Protein AF-A0A9E4RBQ9-F1 (afdb_monomer_lite)

Structure (mmCIF, N/CA/C/O backbone):
data_AF-A0A9E4RBQ9-F1
#
_entry.id   AF-A0A9E4RBQ9-F1
#
loop_
_atom_site.group_PDB
_atom_site.id
_atom_site.type_symbol
_atom_site.label_atom_id
_atom_site.label_alt_id
_atom_site.label_comp_id
_atom_site.label_asym_id
_atom_site.label_entity_id
_atom_site.label_seq_id
_atom_site.pdbx_PDB_ins_code
_atom_site.Cartn_x
_atom_site.Cartn_y
_atom_site.Cartn_z
_atom_site.occupancy
_atom_site.B_iso_or_equiv
_atom_site.auth_seq_id
_atom_site.auth_comp_id
_atom_site.auth_asym_id
_atom_site.auth_atom_id
_atom_site.pdbx_PDB_model_num
ATOM 1 N N . LEU A 1 1 ? -7.161 -4.359 4.429 1.00 87.94 1 LEU A N 1
ATOM 2 C CA . LEU A 1 1 ? -6.488 -3.948 5.687 1.00 87.94 1 LEU A CA 1
ATOM 3 C C . LEU A 1 1 ? -7.548 -3.596 6.713 1.00 87.94 1 LEU A C 1
ATOM 5 O O . LEU A 1 1 ? -8.463 -2.865 6.361 1.00 87.94 1 LEU A O 1
ATOM 9 N N . ALA A 1 2 ? -7.447 -4.093 7.943 1.00 93.31 2 ALA A N 1
ATOM 10 C CA . ALA A 1 2 ? -8.444 -3.823 8.976 1.00 93.31 2 ALA A CA 1
ATOM 11 C C . ALA A 1 2 ? -7.792 -3.443 10.308 1.00 93.31 2 ALA A C 1
ATOM 13 O O . ALA A 1 2 ? -6.719 -3.940 10.647 1.00 93.31 2 ALA A O 1
ATOM 14 N N . VAL A 1 3 ? -8.474 -2.586 11.065 1.00 92.44 3 VAL A N 1
ATOM 15 C CA . VAL A 1 3 ? -8.178 -2.300 12.470 1.00 92.44 3 VAL A CA 1
ATOM 16 C C . VAL A 1 3 ? -9.278 -2.933 13.307 1.00 92.44 3 VAL A C 1
ATOM 18 O O . VAL A 1 3 ? -10.462 -2.669 13.093 1.00 92.44 3 VAL A O 1
ATOM 21 N N . ALA A 1 4 ? -8.894 -3.768 14.268 1.00 94.50 4 ALA A N 1
ATOM 22 C CA . ALA A 1 4 ? -9.819 -4.454 15.159 1.00 94.50 4 ALA A CA 1
ATOM 23 C C . ALA A 1 4 ? -9.357 -4.341 16.614 1.00 94.50 4 ALA A C 1
ATOM 25 O O . ALA A 1 4 ? -8.164 -4.262 16.903 1.00 94.50 4 ALA A O 1
ATOM 26 N N . ARG A 1 5 ? -10.311 -4.351 17.545 1.00 92.62 5 ARG A N 1
ATOM 27 C CA . ARG A 1 5 ? -10.048 -4.344 18.987 1.00 92.62 5 ARG A CA 1
ATOM 28 C C . ARG A 1 5 ? -11.035 -5.269 19.680 1.00 92.62 5 ARG A C 1
ATOM 30 O O . ARG A 1 5 ? -12.239 -5.125 19.494 1.00 92.62 5 ARG A O 1
ATOM 37 N N . ARG A 1 6 ? -10.524 -6.195 20.502 1.00 94.31 6 ARG A N 1
ATOM 38 C CA . ARG A 1 6 ? -11.334 -7.152 21.287 1.00 94.31 6 ARG A CA 1
ATOM 39 C C . ARG A 1 6 ? -12.346 -7.925 20.424 1.00 94.31 6 ARG A C 1
ATOM 41 O O . ARG A 1 6 ? -13.531 -7.958 20.729 1.00 94.31 6 ARG A O 1
ATOM 48 N N . GLY A 1 7 ? -11.885 -8.481 19.304 1.00 94.56 7 GLY A N 1
ATOM 49 C CA . GLY A 1 7 ? -12.726 -9.265 18.390 1.00 94.56 7 GLY A CA 1
ATOM 50 C C . GLY A 1 7 ? -13.699 -8.452 17.526 1.00 94.56 7 GLY A C 1
ATOM 51 O O . GLY A 1 7 ? -14.373 -9.031 16.682 1.00 94.56 7 GLY A O 1
ATOM 52 N N . LYS A 1 8 ? -13.761 -7.121 17.678 1.00 94.56 8 LYS A N 1
ATOM 53 C CA . LYS A 1 8 ? -14.610 -6.248 16.859 1.00 94.56 8 LYS A CA 1
ATOM 54 C C . LYS A 1 8 ? -13.783 -5.490 15.825 1.00 94.56 8 LYS A C 1
ATOM 56 O O . LYS A 1 8 ? -12.817 -4.815 16.182 1.00 94.56 8 LYS A O 1
ATOM 61 N N . VAL A 1 9 ? -14.195 -5.556 14.560 1.00 95.56 9 VAL A N 1
ATOM 62 C CA . VAL A 1 9 ? -13.652 -4.707 13.489 1.00 95.56 9 VAL A CA 1
ATOM 63 C C . VAL A 1 9 ? -14.117 -3.269 13.721 1.00 95.56 9 VAL A C 1
ATOM 65 O O . VAL A 1 9 ? -15.310 -3.013 13.872 1.00 95.56 9 VAL A O 1
ATOM 68 N N . LEU A 1 10 ? -13.165 -2.342 13.789 1.00 94.38 10 LEU A N 1
ATOM 69 C CA . LEU A 1 10 ? -13.411 -0.909 13.964 1.00 94.38 10 LEU A CA 1
ATOM 70 C C . LEU A 1 10 ? -13.370 -0.167 12.626 1.00 94.38 10 LEU A C 1
ATOM 72 O O . LEU A 1 10 ? -14.151 0.751 12.408 1.00 94.38 10 LEU A O 1
ATOM 76 N N . ALA A 1 11 ? -12.481 -0.590 11.727 1.00 93.44 11 ALA A N 1
ATOM 77 C CA . ALA A 1 11 ? -12.416 -0.110 10.355 1.00 93.44 11 ALA A CA 1
ATOM 78 C C . ALA A 1 11 ? -11.840 -1.191 9.437 1.00 93.44 11 ALA A C 1
ATOM 80 O O . ALA A 1 11 ? -10.998 -1.989 9.855 1.00 93.44 11 ALA A O 1
ATOM 81 N N . SER A 1 12 ? -12.280 -1.198 8.182 1.00 95.44 12 SER A N 1
ATOM 82 C CA . SER A 1 12 ? -11.738 -2.049 7.129 1.00 95.44 12 SER A CA 1
ATOM 83 C C . SER A 1 12 ? -11.689 -1.266 5.828 1.00 95.44 12 SER A C 1
ATOM 85 O O . SER A 1 12 ? -12.633 -0.550 5.497 1.00 95.44 12 SER A O 1
ATOM 87 N N . TRP A 1 13 ? -10.587 -1.410 5.104 1.00 94.56 13 TRP A N 1
ATOM 88 C CA . TRP A 1 13 ? -10.399 -0.832 3.784 1.00 94.56 13 TRP A CA 1
ATOM 89 C C . TRP A 1 13 ? -9.887 -1.887 2.823 1.00 94.56 13 TRP A C 1
ATOM 91 O O . TRP A 1 13 ? -8.998 -2.686 3.148 1.00 94.56 13 TRP A O 1
ATOM 101 N N . GLU A 1 14 ? -10.418 -1.820 1.616 1.00 91.75 14 GLU A N 1
ATOM 102 C CA . GLU A 1 14 ? -9.955 -2.559 0.460 1.00 91.75 14 GLU A CA 1
ATOM 103 C C . GLU A 1 14 ? -9.533 -1.542 -0.591 1.00 91.75 14 GLU A C 1
ATOM 105 O O . GLU A 1 14 ? -10.266 -0.593 -0.869 1.00 91.75 14 GLU A O 1
ATOM 110 N N . LEU A 1 15 ? -8.335 -1.722 -1.137 1.00 87.50 15 LEU A N 1
ATOM 111 C CA . LEU A 1 15 ? -7.827 -0.921 -2.238 1.00 87.50 15 LEU A CA 1
ATOM 112 C C . LEU A 1 15 ? -7.395 -1.863 -3.351 1.00 87.50 15 LEU A C 1
ATOM 114 O O . LEU A 1 15 ? -6.853 -2.938 -3.092 1.00 87.50 15 LEU A O 1
ATOM 118 N N . ARG A 1 16 ? -7.612 -1.422 -4.585 1.00 83.50 16 ARG A N 1
ATOM 119 C CA . ARG A 1 16 ? -6.990 -2.012 -5.767 1.00 83.50 16 ARG A CA 1
ATOM 120 C C . ARG A 1 16 ? -5.701 -1.250 -6.049 1.00 83.50 16 ARG A C 1
ATOM 122 O O . ARG A 1 16 ? -5.618 -0.067 -5.736 1.00 83.50 16 ARG A O 1
ATOM 129 N N . GLY A 1 17 ? -4.722 -1.925 -6.629 1.00 80.94 17 GLY A N 1
ATOM 130 C CA . GLY A 1 17 ? -3.496 -1.299 -7.110 1.00 80.94 17 GLY A CA 1
ATOM 131 C C . GLY A 1 17 ? -2.982 -2.014 -8.348 1.00 80.94 17 GLY A C 1
ATOM 132 O O . GLY A 1 17 ? -3.633 -2.938 -8.847 1.00 80.94 17 GLY A O 1
ATOM 133 N N . GLY A 1 18 ? -1.816 -1.588 -8.833 1.00 82.12 18 GLY A N 1
ATOM 134 C CA . GLY A 1 18 ? -1.156 -2.222 -9.970 1.00 82.12 18 GLY A CA 1
ATOM 135 C C . GLY A 1 18 ? -1.071 -3.746 -9.831 1.00 82.12 18 GLY A C 1
ATOM 136 O O . GLY A 1 18 ? -0.669 -4.274 -8.791 1.00 82.12 18 GLY A O 1
ATOM 137 N N . THR A 1 19 ? -1.456 -4.454 -10.894 1.00 85.44 19 THR A N 1
ATOM 138 C CA . THR A 1 19 ? -1.337 -5.915 -10.952 1.00 85.44 19 THR A CA 1
ATOM 139 C C . THR A 1 19 ? 0.131 -6.287 -11.121 1.00 85.44 19 THR A C 1
ATOM 141 O O . THR A 1 19 ? 0.805 -5.787 -12.020 1.00 85.44 19 THR A O 1
ATOM 144 N N . GLY A 1 20 ? 0.619 -7.161 -10.247 1.00 88.06 20 GLY A N 1
ATOM 145 C CA . GLY A 1 20 ? 1.953 -7.745 -10.328 1.00 88.06 20 GLY A CA 1
ATOM 146 C C . GLY A 1 20 ? 1.880 -9.266 -10.294 1.00 88.06 20 GLY A C 1
ATOM 147 O O . GLY A 1 20 ? 0.808 -9.851 -10.140 1.00 88.06 20 GLY A O 1
ATOM 148 N N . VAL A 1 21 ? 3.037 -9.897 -10.422 1.00 92.44 21 VAL A N 1
ATOM 149 C CA . VAL A 1 21 ? 3.214 -11.343 -10.264 1.00 92.44 21 VAL A CA 1
ATOM 150 C C . VAL A 1 21 ? 4.186 -11.606 -9.121 1.00 92.44 21 VAL A C 1
ATOM 152 O O . VAL A 1 21 ? 4.992 -10.745 -8.773 1.00 92.44 21 VAL A O 1
ATOM 155 N N . ILE A 1 22 ? 4.112 -12.784 -8.513 1.00 92.12 22 ILE A N 1
ATOM 156 C CA . ILE A 1 22 ? 5.086 -13.187 -7.498 1.00 92.12 22 ILE A CA 1
ATOM 157 C C . ILE A 1 22 ? 6.302 -13.769 -8.218 1.00 92.12 22 ILE A C 1
ATOM 159 O O . ILE A 1 22 ? 6.169 -14.736 -8.963 1.00 92.12 22 ILE A O 1
ATOM 163 N N . ALA A 1 23 ? 7.469 -13.160 -8.024 1.00 90.25 23 ALA A N 1
ATOM 164 C CA . ALA A 1 23 ? 8.730 -13.670 -8.541 1.00 90.25 23 ALA A CA 1
ATOM 165 C C . ALA A 1 23 ? 9.167 -14.927 -7.775 1.00 90.25 23 ALA A C 1
ATOM 167 O O . ALA A 1 23 ? 8.961 -15.033 -6.566 1.00 90.25 23 ALA A O 1
ATOM 168 N N . GLU A 1 24 ? 9.816 -15.857 -8.477 1.00 87.19 24 GLU A N 1
ATOM 169 C CA . GLU A 1 24 ? 10.356 -17.089 -7.883 1.00 87.19 24 GLU A CA 1
ATOM 170 C C . GLU A 1 24 ? 11.503 -16.814 -6.904 1.00 87.19 24 GLU A C 1
ATOM 172 O O . GLU A 1 24 ? 11.709 -17.560 -5.948 1.00 87.19 24 GLU A O 1
ATOM 177 N N . MET A 1 25 ? 12.236 -15.723 -7.129 1.00 83.50 25 MET A N 1
ATOM 178 C CA . MET A 1 25 ? 13.315 -15.262 -6.267 1.00 83.50 25 MET A CA 1
ATOM 179 C C . MET A 1 25 ? 13.123 -13.780 -5.935 1.00 83.50 25 MET A C 1
ATOM 181 O O . MET A 1 25 ? 12.631 -13.023 -6.778 1.00 83.50 25 MET A O 1
ATOM 185 N N . PRO A 1 26 ? 13.511 -13.339 -4.726 1.00 81.44 26 PRO A N 1
ATOM 186 C CA . PRO A 1 26 ? 13.556 -11.923 -4.403 1.00 81.44 26 PRO A CA 1
ATOM 187 C C . PRO A 1 26 ? 14.435 -11.160 -5.398 1.00 81.44 26 PRO A C 1
ATOM 189 O O . PRO A 1 26 ? 15.475 -11.663 -5.822 1.00 81.44 26 PRO A O 1
ATOM 192 N N . GLY A 1 27 ? 14.048 -9.929 -5.735 1.00 74.00 27 GLY A N 1
ATOM 193 C CA . GLY A 1 27 ? 14.940 -9.018 -6.452 1.00 74.00 27 GLY A CA 1
ATOM 194 C C . GLY A 1 27 ? 16.244 -8.808 -5.672 1.00 74.00 27 GLY A C 1
ATOM 195 O O . GLY A 1 27 ? 16.250 -8.918 -4.445 1.00 74.00 27 GLY A O 1
ATOM 196 N N . ASP A 1 28 ? 17.329 -8.474 -6.378 1.00 68.38 28 ASP A N 1
ATOM 197 C CA . ASP A 1 28 ? 18.728 -8.448 -5.894 1.00 68.38 28 ASP A CA 1
ATOM 198 C C . ASP A 1 28 ? 19.046 -7.366 -4.829 1.00 68.38 28 ASP A C 1
ATOM 200 O O . ASP A 1 28 ? 20.166 -6.895 -4.652 1.00 68.38 28 ASP A O 1
ATOM 204 N N . THR A 1 29 ? 18.034 -6.923 -4.087 1.00 59.91 29 THR A N 1
ATOM 205 C CA . THR A 1 29 ? 18.165 -6.051 -2.927 1.00 59.91 29 THR A CA 1
ATOM 206 C C . THR A 1 29 ? 18.370 -6.920 -1.694 1.00 59.91 29 THR A C 1
ATOM 208 O O . THR A 1 29 ? 17.453 -7.126 -0.898 1.00 59.91 29 THR A O 1
ATOM 211 N N . THR A 1 30 ? 19.591 -7.419 -1.531 1.00 53.19 30 THR A N 1
ATOM 212 C CA . THR A 1 30 ? 20.061 -8.258 -0.414 1.00 53.19 30 THR A CA 1
ATOM 213 C C . THR A 1 30 ? 19.907 -7.637 0.983 1.00 53.19 30 THR A C 1
ATOM 215 O O . THR A 1 30 ? 20.359 -8.232 1.957 1.00 53.19 30 THR A O 1
ATOM 218 N N . ASN A 1 31 ? 19.277 -6.463 1.137 1.00 58.41 31 ASN A N 1
ATOM 219 C CA . ASN A 1 31 ? 19.155 -5.822 2.445 1.00 58.41 31 ASN A CA 1
ATOM 220 C C . ASN A 1 31 ? 18.105 -4.695 2.542 1.00 58.41 31 ASN A C 1
ATOM 222 O O . ASN A 1 31 ? 18.387 -3.648 3.121 1.00 58.41 31 ASN A O 1
ATOM 226 N N . THR A 1 32 ? 16.897 -4.838 1.984 1.00 60.81 32 THR A N 1
ATOM 227 C CA . THR A 1 32 ? 15.826 -3.862 2.283 1.00 60.81 32 THR A CA 1
ATOM 228 C C . THR A 1 32 ? 1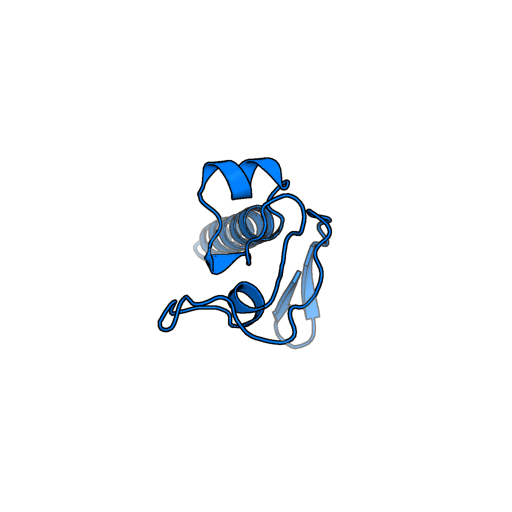5.086 -4.271 3.565 1.00 60.81 32 THR A C 1
ATOM 230 O O . THR A 1 32 ? 14.255 -5.179 3.505 1.00 60.81 32 THR A O 1
ATOM 233 N N . PRO A 1 33 ? 15.343 -3.641 4.731 1.00 65.00 33 PRO A N 1
ATOM 234 C CA . PRO A 1 33 ? 14.551 -3.896 5.929 1.00 65.00 33 PRO A CA 1
ATOM 235 C C . PRO A 1 33 ? 13.093 -3.495 5.680 1.00 65.00 33 PRO A C 1
ATOM 237 O O . PRO A 1 33 ? 12.816 -2.409 5.169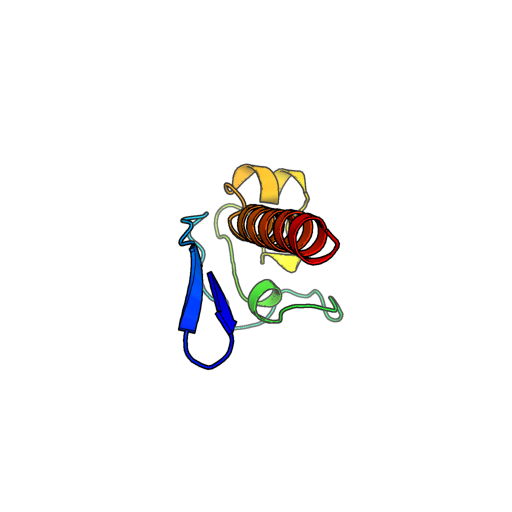 1.00 65.00 33 PRO A O 1
ATOM 240 N N . GLY A 1 34 ? 12.147 -4.366 6.034 1.00 74.25 34 GLY A N 1
ATOM 241 C CA . GLY A 1 34 ? 10.724 -4.084 5.859 1.00 74.25 34 GLY A CA 1
ATOM 242 C C . GLY A 1 34 ? 9.872 -5.322 5.600 1.00 74.25 34 GLY A C 1
ATOM 243 O O . GLY A 1 34 ? 10.190 -6.430 6.025 1.00 74.25 34 GLY A O 1
ATOM 244 N N . PHE A 1 35 ? 8.744 -5.108 4.924 1.00 82.69 35 PHE A N 1
ATOM 245 C CA . PHE A 1 35 ? 7.773 -6.152 4.616 1.00 82.69 35 PHE A CA 1
ATOM 246 C C . PHE A 1 35 ? 8.257 -7.020 3.447 1.00 82.69 35 PHE A C 1
ATOM 248 O O . PHE A 1 35 ? 8.395 -6.532 2.327 1.00 82.69 35 PHE A O 1
ATOM 255 N N . TRP A 1 36 ? 8.494 -8.309 3.711 1.00 83.00 36 TRP A N 1
ATOM 256 C CA . TRP A 1 36 ? 9.103 -9.253 2.764 1.00 83.00 36 TRP A CA 1
ATOM 257 C C . TRP A 1 36 ? 8.385 -9.328 1.411 1.00 83.00 36 TRP A C 1
ATOM 259 O O . TRP A 1 36 ? 9.037 -9.511 0.393 1.00 83.00 36 TRP A O 1
ATOM 269 N N . ALA A 1 37 ? 7.060 -9.144 1.367 1.00 87.12 37 ALA A N 1
ATOM 270 C CA . ALA A 1 37 ? 6.308 -9.245 0.116 1.00 87.12 37 ALA A CA 1
ATOM 271 C C . ALA A 1 37 ? 6.809 -8.245 -0.939 1.00 87.12 37 ALA A C 1
ATOM 273 O O . ALA A 1 37 ? 6.748 -8.520 -2.134 1.00 87.12 37 ALA A O 1
ATOM 274 N N . PHE A 1 38 ? 7.373 -7.111 -0.513 1.00 87.56 38 PHE A N 1
ATOM 275 C CA . PHE A 1 38 ? 7.932 -6.109 -1.416 1.00 87.56 38 PHE A CA 1
ATOM 276 C C . PHE A 1 38 ? 9.143 -6.605 -2.214 1.00 87.56 38 PHE A C 1
ATOM 278 O O . PHE A 1 38 ? 9.400 -6.076 -3.293 1.00 87.56 38 PHE A O 1
ATOM 285 N N . SER A 1 39 ? 9.877 -7.607 -1.723 1.00 87.81 39 SER A N 1
ATOM 286 C CA . SER A 1 39 ? 11.040 -8.140 -2.435 1.00 87.81 39 SER A CA 1
ATOM 287 C C . SER A 1 39 ? 10.671 -9.142 -3.528 1.00 87.81 39 SER A C 1
ATOM 289 O O . SER A 1 39 ? 11.481 -9.349 -4.426 1.00 87.81 39 SER A O 1
ATOM 291 N N . VAL A 1 40 ? 9.463 -9.717 -3.496 1.00 90.12 40 VAL A N 1
ATOM 292 C CA . VAL A 1 40 ? 8.994 -10.726 -4.466 1.00 90.12 40 VAL A CA 1
ATOM 293 C C . VAL A 1 40 ? 7.837 -10.247 -5.343 1.00 90.12 40 VAL A C 1
ATOM 295 O O . VAL A 1 40 ? 7.528 -10.881 -6.345 1.00 90.12 40 VAL A O 1
ATOM 298 N N . TRP A 1 41 ? 7.186 -9.132 -5.006 1.00 90.69 41 TRP A N 1
ATOM 299 C CA . TRP A 1 41 ? 6.101 -8.580 -5.818 1.00 90.69 41 TRP A CA 1
ATOM 300 C C . TRP A 1 41 ? 6.662 -7.873 -7.054 1.00 90.69 41 TRP A C 1
ATOM 302 O O . TRP A 1 41 ? 7.171 -6.755 -6.960 1.00 90.69 41 TRP A O 1
ATOM 312 N N . TYR A 1 42 ? 6.590 -8.531 -8.207 1.00 91.75 42 TYR A N 1
ATOM 313 C CA . TYR A 1 42 ? 7.207 -8.116 -9.462 1.00 91.75 42 TYR A CA 1
ATOM 314 C C . TYR A 1 42 ? 6.221 -7.426 -10.404 1.00 91.75 42 TYR A C 1
ATOM 316 O O . TYR A 1 42 ? 5.091 -7.880 -10.594 1.00 91.75 42 TYR A O 1
ATOM 324 N N . PHE A 1 43 ? 6.676 -6.342 -11.032 1.00 91.81 43 PHE A N 1
ATOM 325 C CA . PHE A 1 43 ? 5.924 -5.570 -12.016 1.00 91.81 43 PHE A CA 1
ATOM 326 C C . PHE A 1 43 ? 6.585 -5.711 -13.395 1.00 91.81 43 PHE A C 1
ATOM 328 O O . PHE A 1 43 ? 7.593 -5.044 -13.654 1.00 91.81 43 PHE A O 1
ATOM 335 N N . PRO A 1 44 ? 6.018 -6.530 -14.308 1.00 91.12 44 PRO A N 1
ATOM 336 C CA . PRO A 1 44 ? 6.613 -6.791 -15.622 1.00 91.12 44 PRO A CA 1
ATOM 337 C C . PRO A 1 44 ? 6.876 -5.529 -16.445 1.00 91.12 44 PRO A C 1
ATOM 339 O O . PRO A 1 44 ? 7.906 -5.426 -17.099 1.00 91.12 44 PRO A O 1
ATOM 342 N N . GLN A 1 45 ? 5.991 -4.534 -16.345 1.00 91.38 45 GLN A N 1
ATOM 343 C CA . GLN A 1 45 ? 6.117 -3.252 -17.048 1.00 91.38 45 GLN A CA 1
ATOM 344 C C . GLN A 1 45 ? 7.372 -2.442 -16.673 1.00 91.38 45 GLN A C 1
ATOM 346 O O . GLN A 1 45 ? 7.776 -1.571 -17.437 1.00 91.38 45 GLN A O 1
ATOM 351 N N . PHE A 1 46 ? 7.991 -2.725 -15.521 1.00 91.50 46 PHE A N 1
ATOM 352 C CA . PHE A 1 46 ? 9.220 -2.067 -15.063 1.00 91.50 46 PHE A CA 1
ATOM 353 C C . PHE A 1 46 ? 10.425 -3.003 -15.011 1.00 91.50 46 PHE A C 1
ATOM 355 O O . PHE A 1 46 ? 11.540 -2.543 -14.776 1.00 91.50 46 PHE A O 1
ATOM 362 N N . GLY A 1 47 ? 10.218 -4.312 -15.176 1.00 91.81 47 GLY A N 1
ATOM 363 C CA . GLY A 1 47 ? 11.277 -5.299 -14.995 1.00 91.81 47 GLY A CA 1
ATOM 364 C C . GLY A 1 47 ? 11.811 -5.376 -13.558 1.00 91.81 47 GLY A C 1
ATOM 365 O O . GLY A 1 47 ? 12.959 -5.766 -13.366 1.00 91.81 47 GLY A O 1
ATOM 366 N N . LYS A 1 48 ? 11.016 -4.972 -12.557 1.00 91.69 48 LYS A N 1
ATOM 367 C CA . LYS A 1 48 ? 11.463 -4.725 -11.175 1.00 91.69 48 LYS A CA 1
ATOM 368 C C . LYS A 1 48 ? 10.492 -5.279 -10.140 1.00 91.69 48 LYS A C 1
ATOM 370 O O . LYS A 1 48 ? 9.282 -5.329 -10.368 1.00 91.69 48 LYS A O 1
ATOM 375 N N . THR A 1 49 ? 11.014 -5.625 -8.968 1.00 90.56 49 THR A N 1
ATOM 376 C CA . THR A 1 49 ? 10.200 -5.873 -7.771 1.00 90.56 49 THR A CA 1
ATOM 377 C C . THR A 1 49 ? 9.843 -4.565 -7.066 1.00 90.56 49 THR A C 1
ATOM 379 O O . THR A 1 49 ? 10.488 -3.536 -7.270 1.00 90.56 49 THR A O 1
ATOM 382 N N . TYR A 1 50 ? 8.808 -4.574 -6.225 1.00 88.62 50 TYR A N 1
ATOM 383 C CA . TYR A 1 50 ? 8.321 -3.379 -5.526 1.00 88.62 50 TYR A CA 1
ATOM 384 C C . TYR A 1 50 ? 9.427 -2.645 -4.737 1.00 88.62 50 TYR A C 1
ATOM 386 O O . TYR A 1 50 ? 9.472 -1.407 -4.712 1.00 88.62 50 TYR A O 1
ATOM 394 N N . SER A 1 51 ? 10.344 -3.389 -4.105 1.00 87.69 51 SER A N 1
ATOM 395 C CA . SER A 1 51 ? 11.486 -2.821 -3.373 1.00 87.69 51 SER A CA 1
ATOM 396 C C . SER A 1 51 ? 12.454 -2.048 -4.276 1.00 87.69 51 SER A C 1
ATOM 398 O O . SER A 1 51 ? 13.058 -1.082 -3.816 1.00 87.69 51 SER A O 1
ATOM 400 N N . GLN A 1 52 ? 12.548 -2.418 -5.556 1.00 88.69 52 GLN A N 1
ATOM 401 C CA . GLN A 1 52 ? 13.426 -1.806 -6.558 1.00 88.69 52 GLN A CA 1
ATOM 402 C C . GLN A 1 52 ? 12.797 -0.598 -7.270 1.00 88.69 52 GLN A C 1
ATOM 404 O O . GLN A 1 52 ? 13.496 0.118 -7.989 1.00 88.69 52 GLN A O 1
ATOM 409 N N . LEU A 1 53 ? 11.491 -0.368 -7.105 1.00 88.62 53 LEU A N 1
ATOM 410 C CA . LEU A 1 53 ? 10.812 0.766 -7.729 1.00 88.62 53 LEU A CA 1
ATOM 411 C C . LEU A 1 53 ? 11.268 2.094 -7.116 1.00 88.62 53 LEU A C 1
ATOM 413 O O . LEU A 1 53 ? 11.317 2.261 -5.893 1.00 88.62 53 LEU A O 1
ATOM 417 N N . SER A 1 54 ? 11.536 3.062 -7.985 1.00 89.31 54 SER A N 1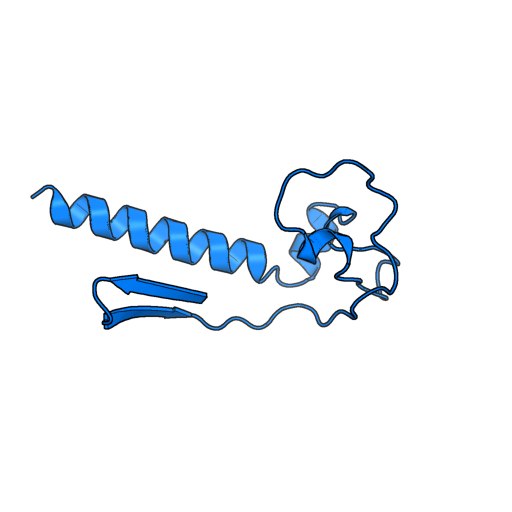
ATOM 418 C CA . SER A 1 54 ? 11.682 4.468 -7.617 1.00 89.31 54 SER A CA 1
ATOM 419 C C . SER A 1 54 ? 10.350 5.056 -7.138 1.00 89.31 54 SER A C 1
ATOM 421 O O . SER A 1 54 ? 9.279 4.492 -7.368 1.00 89.31 54 SER A O 1
ATOM 423 N N . THR A 1 55 ? 10.399 6.226 -6.497 1.00 85.50 55 THR A N 1
ATOM 424 C CA . THR A 1 55 ? 9.186 6.942 -6.072 1.00 85.50 55 THR A CA 1
ATOM 425 C C . THR A 1 55 ? 8.247 7.216 -7.249 1.00 85.50 55 THR A C 1
ATOM 427 O O . THR A 1 55 ? 7.071 6.892 -7.160 1.00 85.50 55 THR A O 1
ATOM 430 N N . GLY A 1 56 ? 8.770 7.695 -8.385 1.00 88.44 56 GLY A N 1
ATOM 431 C CA . GLY A 1 56 ? 7.948 7.976 -9.569 1.00 88.44 56 GLY A CA 1
ATOM 432 C C . GLY A 1 56 ? 7.298 6.726 -10.177 1.00 88.44 56 GLY A C 1
ATOM 433 O O . GLY A 1 56 ? 6.146 6.772 -10.599 1.00 88.44 56 GLY A O 1
ATOM 434 N N . GLU A 1 57 ? 7.996 5.585 -10.171 1.00 90.25 57 GLU A N 1
ATOM 435 C CA . GLU A 1 57 ? 7.415 4.311 -10.616 1.00 90.25 57 GLU A CA 1
ATOM 436 C C . GLU A 1 57 ? 6.303 3.840 -9.666 1.00 90.25 57 GLU A C 1
ATOM 438 O O . GLU A 1 57 ? 5.261 3.381 -10.133 1.00 90.25 57 GLU A O 1
ATOM 443 N N . ARG A 1 58 ? 6.470 4.004 -8.345 1.00 87.50 58 ARG A N 1
ATOM 444 C CA . ARG A 1 58 ? 5.412 3.687 -7.367 1.00 87.50 58 ARG A CA 1
ATOM 445 C C . ARG A 1 58 ? 4.187 4.576 -7.547 1.00 87.50 58 ARG A C 1
ATOM 447 O O . ARG A 1 58 ? 3.076 4.059 -7.593 1.00 87.50 58 ARG A O 1
ATOM 454 N N . ASP A 1 59 ? 4.383 5.878 -7.725 1.00 84.00 59 ASP A N 1
ATOM 455 C CA . ASP A 1 59 ? 3.280 6.822 -7.925 1.00 84.00 59 ASP A CA 1
ATOM 456 C C . ASP A 1 59 ? 2.460 6.472 -9.178 1.00 84.00 59 ASP A C 1
ATOM 458 O O . ASP A 1 59 ? 1.233 6.572 -9.176 1.00 84.00 59 ASP A O 1
ATOM 462 N N . SER A 1 60 ? 3.119 5.963 -10.225 1.00 86.31 60 SER A N 1
ATOM 463 C CA . SER A 1 60 ? 2.452 5.521 -11.456 1.00 86.31 60 SER A CA 1
ATOM 464 C C . SER A 1 60 ? 1.609 4.242 -11.310 1.00 86.31 60 SER A C 1
ATOM 466 O 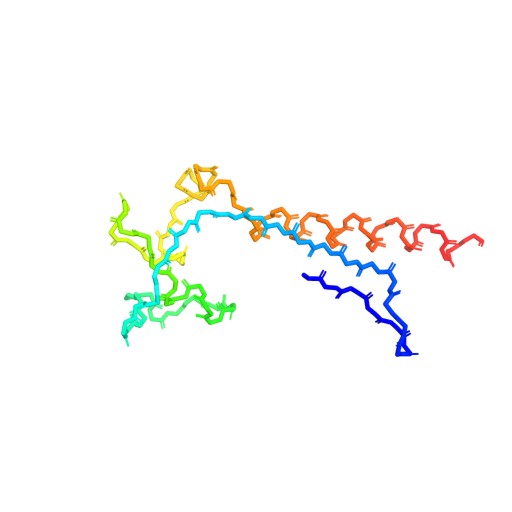O . SER A 1 60 ? 0.782 3.959 -12.175 1.00 86.31 60 SER A O 1
ATOM 468 N N . LEU A 1 61 ? 1.782 3.470 -10.228 1.00 83.50 61 LEU A N 1
ATOM 469 C CA . LEU A 1 61 ? 1.064 2.209 -9.983 1.00 83.50 61 LEU A CA 1
ATOM 470 C C . LEU A 1 61 ? -0.276 2.379 -9.252 1.00 83.50 61 LEU A C 1
ATOM 472 O O . LEU A 1 61 ? -0.901 1.364 -8.927 1.00 83.50 61 LEU A O 1
ATOM 476 N N . ASP A 1 62 ? -0.692 3.621 -8.971 1.00 75.06 62 ASP A N 1
ATOM 477 C CA . ASP A 1 62 ? -1.712 3.929 -7.959 1.00 75.06 62 ASP A CA 1
ATOM 478 C C . ASP A 1 62 ? -1.386 3.160 -6.670 1.00 75.06 62 ASP A C 1
ATOM 480 O O . ASP A 1 62 ? -2.068 2.198 -6.308 1.00 75.06 62 ASP A O 1
ATOM 484 N N . ASP A 1 63 ? -0.248 3.509 -6.050 1.00 74.94 63 ASP A N 1
ATOM 485 C CA . ASP A 1 63 ? 0.360 2.742 -4.962 1.00 74.94 63 ASP A CA 1
ATOM 486 C C . ASP A 1 63 ? -0.610 2.513 -3.790 1.00 74.94 63 ASP A C 1
ATOM 488 O O . ASP A 1 63 ? -0.742 3.299 -2.842 1.00 74.94 63 ASP A O 1
ATOM 492 N N . HIS A 1 64 ? -1.279 1.367 -3.851 1.00 80.50 64 HIS A N 1
ATOM 493 C CA . HIS A 1 64 ? -2.224 0.925 -2.848 1.00 80.50 64 HIS A CA 1
ATOM 494 C C . HIS A 1 64 ? -1.567 0.773 -1.473 1.00 80.50 64 HIS A C 1
ATOM 496 O O . HIS A 1 64 ? -2.234 1.016 -0.469 1.00 80.50 64 HIS A O 1
ATOM 502 N N . TRP A 1 65 ? -0.273 0.444 -1.385 1.00 82.06 65 TRP A N 1
ATOM 503 C CA . TRP A 1 65 ? 0.423 0.345 -0.101 1.00 82.06 65 TRP A CA 1
ATOM 504 C C . TRP A 1 65 ? 0.615 1.720 0.537 1.00 82.06 65 TRP A C 1
ATOM 506 O O . TRP A 1 65 ? 0.313 1.894 1.723 1.00 82.06 65 TRP A O 1
ATOM 516 N N . GLY A 1 66 ? 1.034 2.717 -0.246 1.00 84.25 66 GLY A N 1
ATOM 517 C CA . GLY A 1 66 ? 1.099 4.115 0.176 1.00 84.25 66 GLY A CA 1
ATOM 518 C C . GLY A 1 66 ? -0.257 4.645 0.650 1.00 84.25 66 GLY A C 1
ATOM 519 O O . GLY A 1 66 ? -0.364 5.228 1.734 1.00 84.25 66 GLY A O 1
ATOM 520 N N . ARG A 1 67 ? -1.330 4.363 -0.095 1.00 86.81 67 ARG A N 1
ATOM 521 C CA . ARG A 1 67 ? -2.700 4.767 0.273 1.00 86.81 67 ARG A CA 1
ATOM 522 C C . ARG A 1 67 ? -3.213 4.054 1.527 1.00 86.81 67 ARG A C 1
ATOM 524 O O . ARG A 1 67 ? -3.797 4.694 2.401 1.00 86.81 67 ARG A O 1
ATOM 531 N N .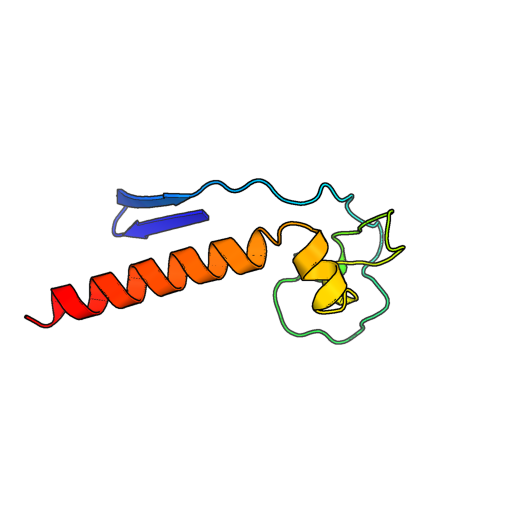 LEU A 1 68 ? -2.958 2.752 1.672 1.00 88.75 68 LEU A N 1
ATOM 532 C CA . LEU A 1 68 ? -3.279 2.001 2.891 1.00 88.75 68 LEU A CA 1
ATOM 533 C C . LEU A 1 68 ? -2.570 2.589 4.116 1.00 88.75 68 LEU A C 1
ATOM 535 O O . LEU A 1 68 ? -3.190 2.750 5.172 1.00 88.75 68 LEU A O 1
ATOM 539 N N . ARG A 1 69 ? -1.293 2.963 3.971 1.00 88.12 69 ARG A N 1
ATOM 540 C CA . ARG A 1 69 ? -0.532 3.645 5.022 1.00 88.12 69 ARG A CA 1
ATOM 541 C C . ARG A 1 69 ? -1.209 4.954 5.428 1.00 88.12 69 ARG A C 1
ATOM 543 O O . ARG A 1 69 ? -1.411 5.181 6.621 1.00 88.12 69 ARG A O 1
ATOM 550 N N . GLN A 1 70 ? -1.608 5.787 4.467 1.00 89.81 70 GLN A N 1
ATOM 551 C CA . GLN A 1 70 ? -2.322 7.039 4.747 1.00 89.81 70 GLN A CA 1
ATOM 552 C C . GLN A 1 70 ? -3.644 6.803 5.497 1.00 89.81 70 GLN A C 1
ATOM 554 O O . GLN A 1 70 ? -3.928 7.517 6.460 1.00 89.81 70 GLN A O 1
ATOM 559 N N . LEU A 1 71 ? -4.425 5.786 5.112 1.00 91.56 71 LEU A N 1
ATOM 560 C CA . LEU A 1 71 ? -5.685 5.433 5.782 1.00 91.56 71 LEU A CA 1
ATOM 561 C C . LEU A 1 71 ? -5.467 5.035 7.247 1.00 91.56 71 LEU A C 1
ATOM 563 O O . LEU A 1 71 ? -6.186 5.519 8.122 1.00 91.56 71 LEU A O 1
ATOM 567 N N . ILE A 1 72 ? -4.441 4.225 7.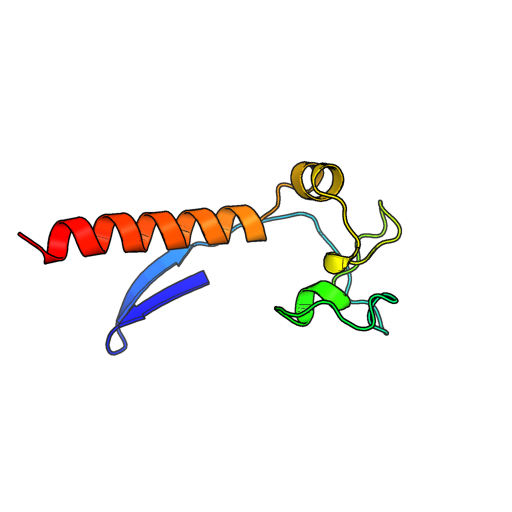529 1.00 90.75 72 ILE A N 1
ATOM 568 C CA . ILE A 1 72 ? -4.081 3.858 8.904 1.00 90.75 72 ILE A CA 1
ATOM 569 C C . ILE A 1 72 ? -3.633 5.074 9.715 1.00 90.75 72 ILE A C 1
ATOM 571 O O . ILE A 1 72 ? -4.131 5.273 10.824 1.00 90.75 72 ILE A O 1
ATOM 575 N N . HIS A 1 73 ? -2.729 5.901 9.181 1.00 91.44 73 HIS A N 1
ATOM 576 C CA . HIS A 1 73 ? -2.271 7.097 9.892 1.00 91.44 73 HIS A CA 1
ATOM 577 C C . HIS A 1 73 ? -3.438 8.039 10.195 1.00 91.44 73 HIS A C 1
ATOM 579 O O . HIS A 1 73 ? -3.573 8.501 11.325 1.00 91.44 73 HIS A O 1
ATOM 585 N N . ARG A 1 74 ? -4.324 8.277 9.220 1.00 91.00 74 ARG A N 1
ATOM 586 C CA . ARG A 1 74 ? -5.517 9.108 9.412 1.00 91.00 74 ARG A CA 1
ATOM 587 C C . ARG A 1 74 ? -6.432 8.545 10.495 1.00 91.00 74 ARG A C 1
ATOM 589 O O . ARG A 1 74 ? -6.890 9.309 11.341 1.00 91.00 74 ARG A O 1
ATOM 596 N N . TYR A 1 75 ? -6.689 7.237 10.477 1.00 92.25 75 TYR A N 1
ATOM 597 C CA . TYR A 1 75 ? -7.518 6.582 11.485 1.00 92.25 75 TYR A CA 1
ATOM 598 C C . TYR A 1 75 ? -6.947 6.801 12.889 1.00 92.25 75 TYR A C 1
ATOM 600 O O . TYR A 1 75 ? -7.644 7.329 13.751 1.00 92.25 75 TYR A O 1
ATOM 608 N N . PHE A 1 76 ? -5.673 6.475 13.121 1.00 89.88 76 PHE A N 1
ATOM 609 C CA . PHE A 1 76 ? -5.090 6.611 14.457 1.00 89.88 76 PHE A CA 1
ATOM 610 C C . PHE A 1 76 ? -4.966 8.070 14.900 1.00 89.88 76 PHE A C 1
ATOM 612 O O . PHE A 1 76 ? -5.313 8.374 16.038 1.00 89.88 76 PHE A O 1
ATOM 619 N N . ASN A 1 77 ? -4.582 8.987 14.008 1.00 90.06 77 ASN A N 1
ATOM 620 C CA . ASN A 1 77 ? -4.515 10.413 14.335 1.00 90.06 77 ASN A CA 1
ATOM 621 C C . ASN A 1 77 ? -5.883 10.966 14.769 1.00 90.06 77 ASN A C 1
ATOM 623 O O . ASN A 1 77 ? -5.956 11.718 15.734 1.00 90.06 77 ASN A O 1
ATOM 627 N N . ALA A 1 78 ? -6.976 10.564 14.112 1.00 83.81 78 ALA A N 1
ATOM 628 C CA . ALA A 1 78 ? -8.325 10.966 14.514 1.00 83.81 78 ALA A CA 1
ATOM 629 C C . ALA A 1 78 ? -8.766 10.312 15.840 1.00 83.81 78 ALA A C 1
ATOM 631 O O . ALA A 1 78 ? -9.359 10.967 16.700 1.00 83.81 78 ALA A O 1
ATOM 632 N N . TYR A 1 79 ? -8.453 9.027 16.032 1.00 74.06 79 TYR A N 1
ATOM 633 C CA . TYR A 1 79 ? -8.809 8.291 17.248 1.00 74.06 79 TYR A CA 1
ATOM 634 C C . TYR A 1 79 ? -8.132 8.850 18.503 1.00 74.06 79 TYR A C 1
ATOM 636 O O . TYR A 1 79 ? -8.794 9.008 19.527 1.00 74.06 79 TYR A O 1
ATOM 644 N N . PHE A 1 80 ? -6.837 9.173 18.440 1.00 62.06 80 PHE A N 1
ATOM 645 C CA . PHE A 1 80 ? -6.107 9.699 19.598 1.00 62.06 80 PHE A CA 1
ATOM 646 C C . PHE A 1 80 ? -6.500 11.136 19.957 1.00 62.06 80 PHE A C 1
ATOM 648 O O . PHE A 1 80 ? -6.461 11.485 21.131 1.00 62.06 80 PHE A O 1
ATOM 655 N N . VAL A 1 81 ? -6.962 11.936 18.991 1.00 59.12 81 VAL A N 1
ATOM 656 C CA . VAL A 1 81 ? -7.543 13.264 19.266 1.00 59.12 81 VAL A CA 1
ATOM 657 C C . VAL A 1 81 ? -8.881 13.152 20.005 1.00 59.12 81 VAL A C 1
ATOM 659 O O . VAL A 1 81 ? -9.205 14.003 20.822 1.00 59.12 81 VAL A O 1
ATOM 662 N N . THR A 1 82 ? -9.647 12.085 19.767 1.00 54.25 82 THR A N 1
ATOM 663 C CA . THR A 1 82 ? -10.970 11.900 20.390 1.00 54.25 82 THR A CA 1
ATOM 664 C C . THR A 1 82 ? -10.886 11.230 21.767 1.00 54.25 82 THR A C 1
ATOM 666 O O . THR A 1 82 ? -11.752 11.439 22.603 1.00 54.25 82 THR A O 1
ATOM 669 N N . ALA A 1 83 ? -9.851 10.427 22.027 1.00 56.97 83 ALA A N 1
ATOM 670 C CA . ALA A 1 83 ? -9.665 9.726 23.303 1.00 56.97 83 ALA A CA 1
ATOM 671 C C . ALA A 1 83 ? -9.014 10.582 24.412 1.00 56.97 83 ALA A C 1
ATOM 673 O O . ALA A 1 83 ? -8.896 10.109 25.540 1.00 56.97 83 ALA A O 1
ATOM 674 N N . GLY A 1 84 ? -8.548 11.792 24.081 1.00 51.38 84 GLY A N 1
ATOM 675 C CA . GLY A 1 84 ? -7.893 12.723 25.007 1.00 51.38 84 GLY A CA 1
ATOM 676 C C . GLY A 1 84 ? -8.781 13.854 25.543 1.00 51.38 84 GLY A C 1
ATOM 677 O O . GLY A 1 84 ? -8.259 14.690 26.274 1.00 51.38 84 GLY A O 1
ATOM 678 N N . ASN A 1 85 ? -10.071 13.880 25.186 1.00 41.75 85 ASN A N 1
ATOM 679 C CA . ASN A 1 85 ? -11.074 14.829 25.688 1.00 41.75 85 ASN A CA 1
ATOM 680 C C . ASN A 1 85 ? -12.117 14.122 26.554 1.00 41.75 85 ASN A C 1
ATOM 682 O O . ASN A 1 85 ? -12.549 13.015 26.156 1.00 41.75 85 ASN A O 1
#

Sequence (85 aa):
LAVARRGKVLASWELRGGTGVIAEMPGDTTNTPGFWAFSVWYFPQFGKTYSQLSTGERDSLDDHWGRLRQLIHRYFNAYFVTAGN

Radius of gyration: 16.03 Å; chains: 1; bounding box: 35×32×43 Å

pLDDT: mean 83.74, std 11.93, range [41.75, 95.56]

Secondary structure (DSSP, 8-state):
-EEEETTEEEEE--------EE-SS--S-TT--S-THHHHEEEGGGTEEGGG--HHHHHHTT-HHHHHHHHHHHHHHHHHHHTT-

Foldseek 3Di:
DFDDDPPGTPDDDDDDWADFDFAPDFDPPPDDPDDPSQRGGGDPVVRDGNVPDDPVRCVVGVNPVVVVVVVVVVVVVVVVVVVVD